Protein AF-A0A090WX97-F1 (afdb_monomer)

Structure (mmCIF, N/CA/C/O backbone):
data_AF-A0A090WX97-F1
#
_entry.id   AF-A0A090WX97-F1
#
loop_
_atom_site.group_PDB
_atom_site.id
_atom_site.type_symbol
_atom_site.label_atom_id
_atom_site.label_alt_id
_atom_site.label_comp_id
_atom_site.label_asym_id
_atom_site.label_entity_id
_atom_site.label_seq_id
_atom_site.pdbx_PDB_ins_code
_atom_site.Cartn_x
_atom_site.Cartn_y
_atom_site.Cartn_z
_atom_site.occupancy
_atom_site.B_iso_or_equiv
_atom_site.auth_seq_id
_atom_site.auth_comp_id
_atom_site.auth_asym_id
_atom_site.auth_atom_id
_atom_site.pdbx_PDB_model_num
ATOM 1 N N . MET A 1 1 ? -29.584 -1.381 0.788 1.00 44.44 1 MET A N 1
ATOM 2 C CA . MET A 1 1 ? -29.206 -2.786 1.060 1.00 44.44 1 MET A CA 1
ATOM 3 C C . MET A 1 1 ? -27.733 -3.097 0.713 1.00 44.44 1 MET A C 1
ATOM 5 O O . MET A 1 1 ? -27.425 -4.251 0.475 1.00 44.44 1 MET A O 1
ATOM 9 N N . PHE A 1 2 ? -26.806 -2.117 0.764 1.00 50.34 2 PHE A N 1
ATOM 10 C CA . PHE A 1 2 ? -25.355 -2.344 0.555 1.00 50.34 2 PHE A CA 1
ATOM 11 C C . PHE A 1 2 ? -24.425 -1.598 1.539 1.00 50.34 2 PHE A C 1
ATOM 13 O O . PHE A 1 2 ? -23.218 -1.763 1.468 1.00 50.34 2 PHE A O 1
ATOM 20 N N . GLN A 1 3 ? -24.947 -0.859 2.529 1.00 56.19 3 GLN A N 1
ATOM 21 C CA . GLN A 1 3 ? -24.108 -0.212 3.562 1.00 56.19 3 GLN A CA 1
ATOM 22 C C . GLN A 1 3 ? -23.351 -1.206 4.467 1.00 56.19 3 GLN A C 1
ATOM 24 O O . GLN A 1 3 ? -22.394 -0.829 5.135 1.00 56.19 3 GLN A O 1
ATOM 29 N N . ASN A 1 4 ? -23.764 -2.478 4.502 1.00 60.72 4 ASN A N 1
ATOM 30 C CA . ASN A 1 4 ? -23.097 -3.503 5.308 1.00 60.72 4 ASN A CA 1
ATOM 31 C C . ASN A 1 4 ? -21.829 -4.059 4.646 1.00 60.72 4 ASN A C 1
ATOM 33 O O . ASN A 1 4 ? -20.938 -4.511 5.362 1.00 60.72 4 ASN A O 1
ATOM 37 N N . SER A 1 5 ? -21.728 -4.023 3.314 1.00 72.56 5 SER A N 1
ATOM 38 C CA . SER A 1 5 ? -20.607 -4.631 2.587 1.00 72.56 5 SER A CA 1
ATOM 39 C C . SER A 1 5 ? -19.294 -3.905 2.863 1.00 72.56 5 SER A C 1
ATOM 41 O O . SER A 1 5 ? -18.313 -4.560 3.197 1.00 72.56 5 SER A O 1
ATOM 43 N N . ASP A 1 6 ? -19.300 -2.570 2.846 1.00 81.19 6 ASP A N 1
ATOM 44 C CA . ASP A 1 6 ? -18.107 -1.763 3.144 1.00 81.19 6 ASP A CA 1
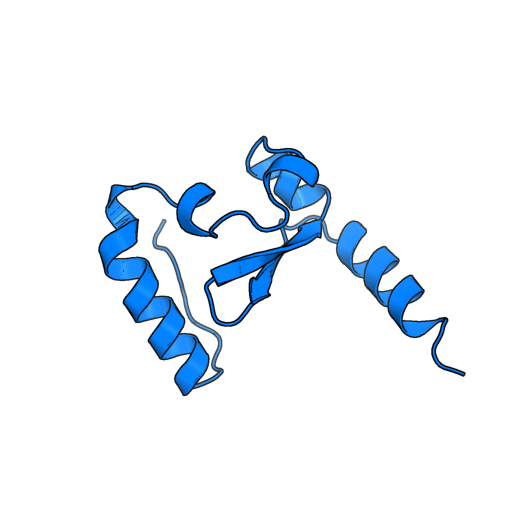ATOM 45 C C . ASP A 1 6 ? -17.651 -1.949 4.593 1.00 81.19 6 ASP A C 1
ATOM 47 O O . ASP A 1 6 ? -16.461 -2.000 4.895 1.00 81.19 6 ASP A O 1
ATOM 51 N N . ARG A 1 7 ? -18.610 -2.105 5.512 1.00 85.50 7 ARG A N 1
ATOM 52 C CA . ARG A 1 7 ? -18.317 -2.302 6.931 1.00 85.50 7 ARG A CA 1
ATOM 53 C C . ARG A 1 7 ? -17.709 -3.677 7.194 1.00 85.50 7 ARG A C 1
ATOM 55 O O . ARG A 1 7 ? -16.737 -3.767 7.934 1.00 85.50 7 ARG A O 1
ATOM 62 N N . ILE A 1 8 ? -18.253 -4.727 6.577 1.00 88.56 8 ILE A N 1
ATOM 63 C CA . ILE A 1 8 ? -17.696 -6.084 6.664 1.00 88.56 8 ILE A CA 1
ATOM 64 C C . ILE A 1 8 ? -16.319 -6.126 6.001 1.00 88.56 8 ILE A C 1
ATOM 66 O O . ILE A 1 8 ? -15.392 -6.672 6.593 1.00 88.56 8 ILE A O 1
ATOM 70 N N . PHE A 1 9 ? -16.168 -5.509 4.825 1.00 88.88 9 PHE A N 1
ATOM 71 C CA . PHE A 1 9 ? -14.879 -5.395 4.151 1.00 88.88 9 PHE A CA 1
ATOM 72 C C . PHE A 1 9 ? -13.843 -4.738 5.062 1.00 88.88 9 PHE A C 1
ATOM 74 O O . PHE A 1 9 ? -12.810 -5.345 5.310 1.00 88.88 9 PHE A O 1
ATOM 81 N N . ASN A 1 10 ? -14.141 -3.567 5.632 1.00 89.81 10 ASN A N 1
ATOM 82 C CA . ASN A 1 10 ? -13.214 -2.860 6.516 1.00 89.81 10 ASN A CA 1
ATOM 83 C C . ASN A 1 10 ? -12.851 -3.687 7.755 1.00 89.81 10 ASN A C 1
ATOM 85 O O . ASN A 1 10 ? -11.685 -3.751 8.123 1.00 89.81 10 ASN A O 1
ATOM 89 N N . VAL A 1 11 ? -13.823 -4.357 8.383 1.00 92.44 11 VAL A N 1
ATOM 90 C CA . VAL A 1 11 ? -13.551 -5.212 9.549 1.00 92.44 11 VAL A CA 1
ATOM 91 C C . VAL A 1 11 ? -12.614 -6.362 9.185 1.00 92.44 11 VAL A C 1
ATOM 93 O O . VAL A 1 11 ? -11.654 -6.610 9.907 1.00 92.44 11 VAL A O 1
ATOM 96 N N . LEU A 1 12 ? -12.867 -7.054 8.072 1.00 93.00 12 LEU A N 1
ATOM 97 C CA . LEU A 1 12 ? -12.023 -8.167 7.638 1.00 93.00 12 LEU A CA 1
ATOM 98 C C . LEU A 1 12 ? -10.640 -7.683 7.195 1.00 93.00 12 LEU A C 1
ATOM 100 O O . LEU A 1 12 ? -9.640 -8.267 7.592 1.00 93.00 12 LEU A O 1
ATOM 104 N N . PHE A 1 13 ? -10.582 -6.601 6.423 1.00 94.25 13 PHE A N 1
ATOM 105 C CA . PHE A 1 13 ? -9.352 -5.999 5.919 1.00 94.25 13 PHE A CA 1
ATOM 106 C C . PHE A 1 13 ? -8.411 -5.564 7.054 1.00 94.25 13 PHE A C 1
ATOM 108 O O . PHE A 1 13 ? -7.217 -5.864 7.012 1.00 94.25 13 PHE A O 1
ATOM 115 N N . GLU A 1 14 ? -8.955 -4.942 8.105 1.00 94.31 14 GLU A N 1
ATOM 116 C CA . GLU A 1 14 ? -8.195 -4.540 9.297 1.00 94.31 14 GLU A CA 1
ATOM 117 C C . GLU A 1 14 ? -7.830 -5.716 10.219 1.00 94.31 14 GLU A C 1
ATOM 119 O O . GLU A 1 14 ? -6.857 -5.632 10.964 1.00 94.31 14 GLU A O 1
ATOM 124 N N . ALA A 1 15 ? -8.586 -6.819 10.184 1.00 93.38 15 ALA A N 1
ATOM 125 C CA . ALA A 1 15 ? -8.336 -7.991 11.028 1.00 93.38 15 ALA A CA 1
ATOM 126 C C . ALA A 1 15 ? -7.230 -8.922 10.495 1.00 93.38 15 ALA A C 1
ATOM 128 O O . ALA A 1 15 ? -6.723 -9.758 11.247 1.00 93.38 15 ALA A O 1
ATOM 129 N N . VAL A 1 16 ? -6.856 -8.814 9.215 1.00 94.25 16 VAL A N 1
ATOM 130 C CA . VAL A 1 16 ? -5.804 -9.648 8.613 1.00 94.25 16 VAL A CA 1
ATOM 131 C C . VAL A 1 16 ? -4.441 -9.314 9.230 1.00 94.25 16 VAL A C 1
ATOM 133 O O . VAL A 1 16 ? -4.002 -8.165 9.229 1.00 94.25 16 VAL A O 1
ATOM 136 N N . SER A 1 17 ? -3.740 -10.335 9.731 1.00 93.31 17 SER A N 1
ATOM 137 C CA . SER A 1 17 ? -2.406 -10.181 10.338 1.00 93.31 17 SER A CA 1
ATOM 138 C C . SER A 1 17 ? -1.301 -9.886 9.319 1.00 93.31 17 SER A C 1
ATOM 140 O O . SER A 1 17 ? -0.246 -9.372 9.678 1.00 93.31 17 SER A O 1
ATOM 142 N N . GLU A 1 18 ? -1.530 -10.211 8.048 1.00 94.56 18 GLU A N 1
ATOM 143 C CA . GLU A 1 18 ? -0.641 -9.848 6.947 1.00 94.56 18 GLU A CA 1
ATOM 144 C C . GLU A 1 18 ? -0.833 -8.377 6.553 1.00 94.56 18 GLU A C 1
ATOM 146 O O . GLU A 1 18 ? -1.934 -7.825 6.625 1.00 94.56 18 GLU A O 1
ATOM 151 N N . GLY A 1 19 ? 0.249 -7.726 6.126 1.00 95.00 19 GLY A N 1
ATOM 152 C CA . GLY A 1 19 ? 0.175 -6.372 5.588 1.00 95.00 19 GLY A CA 1
ATOM 153 C C . GLY A 1 19 ? -0.498 -6.383 4.219 1.00 95.00 19 GLY A C 1
ATOM 154 O O . GLY A 1 19 ? 0.011 -7.012 3.293 1.00 95.00 19 GLY A O 1
ATOM 155 N N . VAL A 1 20 ? -1.619 -5.674 4.082 1.00 95.75 20 VAL A N 1
ATOM 156 C CA . VAL A 1 20 ? -2.358 -5.565 2.819 1.00 95.75 20 VAL A CA 1
ATOM 157 C C . VAL A 1 20 ? -2.363 -4.115 2.346 1.00 95.75 20 VAL A C 1
ATOM 159 O O . VAL A 1 20 ? -2.793 -3.213 3.063 1.00 95.75 20 VAL A O 1
ATOM 162 N N . ILE A 1 21 ? -1.907 -3.912 1.109 1.00 96.19 21 ILE A N 1
ATOM 163 C CA . ILE A 1 21 ? -1.910 -2.629 0.402 1.00 96.19 21 ILE A CA 1
ATOM 164 C C . ILE A 1 21 ? -2.757 -2.784 -0.859 1.00 96.19 21 ILE A C 1
ATOM 166 O O . ILE A 1 21 ? -2.569 -3.726 -1.630 1.00 96.19 21 ILE A O 1
ATOM 170 N N . VAL A 1 22 ? -3.673 -1.847 -1.088 1.00 95.06 22 VAL A N 1
ATOM 171 C CA . VAL A 1 22 ? -4.460 -1.754 -2.321 1.00 95.06 22 VAL A CA 1
ATOM 172 C C . VAL A 1 22 ? -3.982 -0.540 -3.100 1.00 95.06 22 VAL A C 1
ATOM 174 O O . VAL A 1 22 ? -3.873 0.551 -2.538 1.00 95.06 22 VAL A O 1
ATOM 177 N N . VAL A 1 23 ? -3.724 -0.720 -4.395 1.00 95.88 23 VAL A N 1
ATOM 178 C CA . VAL A 1 23 ? -3.292 0.352 -5.298 1.00 95.88 23 VAL A CA 1
ATOM 179 C C . VAL A 1 23 ? -4.232 0.510 -6.486 1.00 95.88 23 VAL A C 1
ATOM 181 O O . VAL A 1 23 ? -4.884 -0.446 -6.907 1.00 95.88 23 VAL A O 1
ATOM 184 N N . ASP A 1 24 ? -4.292 1.719 -7.037 1.00 95.56 24 ASP A N 1
ATOM 185 C CA . ASP A 1 24 ? -4.976 1.993 -8.296 1.00 95.56 24 ASP A CA 1
ATOM 186 C C . ASP A 1 24 ? -4.108 1.632 -9.522 1.00 95.56 24 ASP A C 1
ATOM 188 O O . ASP A 1 24 ? -2.967 1.176 -9.421 1.00 95.56 24 ASP A O 1
ATOM 192 N N . LYS A 1 25 ? -4.651 1.873 -10.722 1.00 93.44 25 LYS A N 1
ATOM 193 C CA . LYS A 1 25 ? -3.958 1.635 -12.002 1.00 93.44 25 LYS A CA 1
ATOM 194 C C . LYS A 1 25 ? -2.686 2.471 -12.202 1.00 93.44 25 LYS A C 1
ATOM 196 O O . LYS A 1 25 ? -1.893 2.147 -13.077 1.00 93.44 25 LYS A O 1
ATOM 201 N N . ASN A 1 26 ? -2.522 3.550 -11.441 1.00 94.50 26 ASN A N 1
ATOM 202 C CA . ASN A 1 26 ? -1.364 4.436 -11.475 1.00 94.50 26 ASN A CA 1
ATOM 203 C C . ASN A 1 26 ? -0.390 4.129 -10.324 1.00 94.50 26 ASN A C 1
ATOM 205 O O . ASN A 1 26 ? 0.484 4.946 -10.042 1.00 94.50 26 ASN A O 1
ATOM 209 N N . GLN A 1 27 ? -0.550 2.983 -9.649 1.00 95.12 27 GLN A N 1
ATOM 210 C CA . GLN A 1 27 ? 0.246 2.569 -8.491 1.00 95.12 27 GLN A CA 1
ATOM 211 C C . GLN A 1 27 ? 0.135 3.533 -7.297 1.00 95.12 27 GLN A C 1
ATOM 213 O O . GLN A 1 27 ? 1.037 3.591 -6.461 1.00 95.12 27 GLN A O 1
ATOM 218 N N . LYS A 1 28 ? -0.972 4.280 -7.186 1.00 97.69 28 LYS A N 1
ATOM 219 C CA . LYS A 1 28 ? -1.279 5.073 -5.991 1.00 97.69 28 LYS A CA 1
ATOM 220 C C . LYS A 1 28 ? -1.975 4.214 -4.959 1.00 97.69 28 LYS A C 1
ATOM 222 O O . LYS A 1 28 ? -2.921 3.502 -5.282 1.00 97.69 28 LYS A O 1
ATOM 227 N N . ILE A 1 29 ? -1.512 4.289 -3.719 1.00 97.94 29 ILE A N 1
ATOM 228 C CA . ILE A 1 29 ? -2.097 3.550 -2.603 1.00 97.94 29 ILE A CA 1
ATOM 229 C C . ILE A 1 29 ? -3.471 4.145 -2.276 1.00 97.94 29 ILE A C 1
ATOM 231 O O . ILE A 1 29 ? -3.595 5.336 -1.991 1.00 97.94 29 ILE A O 1
ATOM 235 N N . VAL A 1 30 ? -4.504 3.303 -2.311 1.00 97.19 30 VAL A N 1
ATOM 236 C CA . VAL A 1 30 ? -5.904 3.684 -2.055 1.00 97.19 30 VAL A CA 1
ATOM 237 C C . VAL A 1 30 ? -6.467 3.079 -0.769 1.00 97.19 30 VAL A C 1
ATOM 239 O O . VAL A 1 30 ? -7.456 3.587 -0.246 1.00 97.19 30 VAL A O 1
ATOM 242 N N . ALA A 1 31 ? -5.848 2.020 -0.238 1.00 95.56 31 ALA A N 1
ATOM 243 C CA . ALA A 1 31 ? -6.175 1.469 1.075 1.00 95.56 31 ALA A CA 1
ATOM 244 C C . ALA A 1 31 ? -4.983 0.719 1.682 1.00 95.56 31 ALA A C 1
ATOM 246 O O . ALA A 1 31 ? -4.203 0.086 0.968 1.00 95.56 31 ALA A O 1
ATOM 247 N N . THR A 1 32 ? -4.889 0.763 3.007 1.00 97.00 32 THR A N 1
ATOM 248 C CA . THR A 1 32 ? -3.865 0.103 3.826 1.00 97.00 32 THR A CA 1
ATOM 249 C C . THR A 1 32 ? -4.526 -0.425 5.089 1.00 97.00 32 THR A C 1
ATOM 251 O O . THR A 1 32 ? -5.438 0.228 5.602 1.00 97.00 32 THR A O 1
ATOM 254 N N . ASN A 1 33 ? -4.095 -1.587 5.578 1.00 96.88 33 ASN A N 1
ATOM 255 C CA . ASN A 1 33 ? -4.536 -2.093 6.879 1.00 96.88 33 ASN A CA 1
ATOM 256 C C . ASN A 1 33 ? -3.507 -1.798 7.977 1.00 96.88 33 ASN A C 1
ATOM 258 O O . ASN A 1 33 ? -2.323 -1.583 7.696 1.00 96.88 33 ASN A O 1
ATOM 262 N N . LYS A 1 34 ? -3.930 -1.878 9.239 1.00 96.31 34 LYS A N 1
ATOM 263 C CA . LYS A 1 34 ? -3.058 -1.630 10.399 1.00 96.31 34 LYS A CA 1
ATOM 264 C C . LYS A 1 34 ? -1.795 -2.505 10.438 1.00 96.31 34 LYS A C 1
ATOM 266 O O . LYS A 1 34 ? -0.740 -2.075 10.916 1.00 96.31 34 LYS A O 1
ATOM 271 N N . SER A 1 35 ? -1.884 -3.731 9.922 1.00 97.38 35 SER A N 1
ATOM 272 C CA . SER A 1 35 ? -0.744 -4.649 9.809 1.00 97.38 35 SER A CA 1
ATOM 273 C C . SER A 1 35 ? 0.316 -4.123 8.836 1.00 97.38 35 SER A C 1
ATOM 275 O O . SER A 1 35 ? 1.505 -4.222 9.125 1.00 97.38 35 SER A O 1
ATOM 277 N N . SER A 1 36 ? -0.090 -3.515 7.716 1.00 97.31 36 SER A N 1
ATOM 278 C CA . SER A 1 36 ? 0.831 -2.906 6.748 1.00 97.31 36 SER A CA 1
ATOM 279 C C . SER A 1 36 ? 1.524 -1.657 7.301 1.00 97.31 36 SER A C 1
ATOM 281 O O . SER A 1 36 ? 2.735 -1.523 7.148 1.00 97.31 36 SER A O 1
ATOM 283 N N . GLU A 1 37 ? 0.798 -0.806 8.029 1.00 96.62 37 GLU A N 1
ATOM 284 C CA . GLU A 1 37 ? 1.363 0.360 8.723 1.00 96.62 37 GLU A CA 1
ATOM 285 C C . GLU A 1 37 ? 2.453 -0.068 9.712 1.00 96.62 37 GLU A C 1
ATOM 287 O O . GLU A 1 37 ? 3.576 0.434 9.682 1.00 96.62 37 GLU A O 1
ATOM 292 N N . SER A 1 38 ? 2.158 -1.088 10.524 1.00 96.00 38 SER A N 1
ATOM 293 C CA . SER A 1 38 ? 3.108 -1.643 11.496 1.00 96.00 38 SER A CA 1
ATOM 294 C C . SER A 1 38 ? 4.316 -2.309 10.826 1.00 96.00 38 SER A C 1
ATOM 296 O O . SER A 1 38 ? 5.426 -2.236 11.347 1.00 96.00 38 SER A O 1
ATOM 298 N N . MET A 1 39 ? 4.111 -2.968 9.681 1.00 95.81 39 MET A N 1
ATOM 299 C CA . MET A 1 39 ? 5.161 -3.673 8.940 1.00 95.81 39 MET A CA 1
ATOM 300 C C . MET A 1 39 ? 6.152 -2.712 8.281 1.00 95.81 39 MET A C 1
ATOM 302 O O . MET A 1 39 ? 7.356 -2.962 8.318 1.00 95.81 39 ME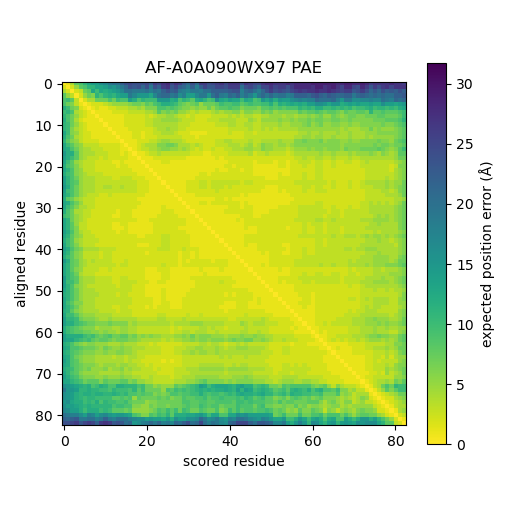T A O 1
ATOM 306 N N . PHE A 1 40 ? 5.653 -1.643 7.659 1.00 96.12 40 PHE A N 1
ATOM 307 C CA . PHE A 1 40 ? 6.481 -0.699 6.910 1.00 96.12 40 PHE A CA 1
ATOM 308 C C . PHE A 1 40 ? 6.894 0.535 7.722 1.00 96.12 40 PHE A C 1
ATOM 310 O O . PHE A 1 40 ? 7.807 1.243 7.307 1.00 96.12 40 PHE A O 1
ATOM 317 N N . GLY A 1 41 ? 6.269 0.778 8.878 1.00 97.06 41 GLY A N 1
ATOM 318 C CA . GLY A 1 41 ? 6.587 1.904 9.757 1.00 97.06 41 GLY A CA 1
ATOM 319 C C . GLY A 1 41 ? 6.026 3.248 9.289 1.00 97.06 41 GLY A C 1
ATOM 320 O O . GLY A 1 41 ? 6.560 4.280 9.683 1.00 97.06 41 GLY A O 1
ATOM 321 N N . TYR A 1 42 ? 4.977 3.231 8.466 1.00 97.75 42 TYR A N 1
ATOM 322 C CA . TYR A 1 42 ? 4.274 4.424 7.986 1.00 97.75 42 TYR A CA 1
ATOM 323 C C . TYR A 1 42 ? 2.865 4.475 8.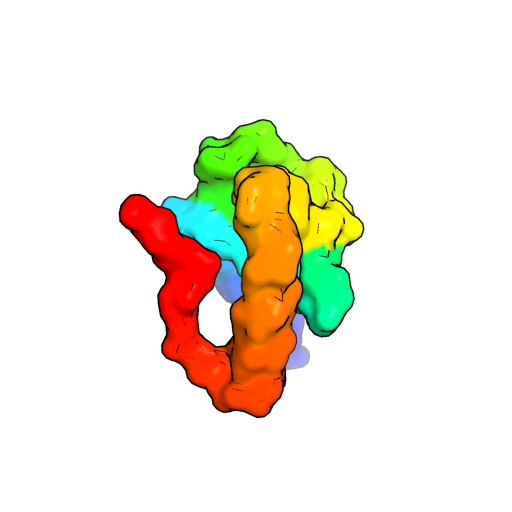556 1.00 97.75 42 TYR A C 1
ATOM 325 O O . TYR A 1 42 ? 2.244 3.429 8.754 1.00 97.75 42 TYR A O 1
ATOM 333 N N . THR A 1 43 ? 2.332 5.677 8.755 1.00 97.44 43 THR A N 1
ATOM 334 C CA . THR A 1 43 ? 0.911 5.834 9.076 1.00 97.44 43 THR A CA 1
ATOM 335 C C . THR A 1 43 ? 0.051 5.733 7.820 1.00 97.44 43 THR A C 1
ATOM 337 O O . THR A 1 43 ? 0.501 5.964 6.692 1.00 97.44 43 THR A O 1
ATOM 340 N N . LYS A 1 44 ? -1.234 5.431 8.008 1.00 95.31 44 LYS A N 1
ATOM 341 C CA . LYS A 1 44 ? -2.232 5.481 6.937 1.00 95.31 44 LYS A CA 1
ATOM 342 C C . LYS A 1 44 ? -2.206 6.799 6.160 1.00 95.31 44 LYS A C 1
ATOM 344 O O . LYS A 1 44 ? -2.316 6.786 4.938 1.00 95.31 44 LYS A O 1
ATOM 349 N N . GLU A 1 45 ? -2.073 7.930 6.845 1.00 97.19 45 GLU A N 1
ATOM 350 C CA . GLU A 1 45 ? -2.077 9.261 6.230 1.00 97.19 45 GLU A CA 1
ATOM 351 C C . GLU A 1 45 ? -0.858 9.492 5.333 1.00 97.19 45 GLU A C 1
ATOM 353 O O . GLU A 1 45 ? -0.978 10.161 4.310 1.00 97.19 45 GLU A O 1
ATOM 358 N N . GLU A 1 46 ? 0.294 8.921 5.688 1.00 97.75 46 GLU A N 1
ATOM 359 C CA . GLU A 1 46 ? 1.513 8.986 4.876 1.00 97.75 46 GLU A CA 1
ATOM 360 C C . GLU A 1 46 ? 1.426 8.092 3.637 1.00 97.75 46 GLU A C 1
ATOM 362 O O . GLU A 1 46 ? 2.004 8.413 2.598 1.00 97.75 46 GLU A O 1
ATOM 367 N N . LEU A 1 47 ? 0.708 6.969 3.740 1.00 97.56 47 LEU A N 1
ATOM 368 C CA . LEU A 1 47 ? 0.563 6.012 2.648 1.00 97.56 47 LEU A CA 1
ATOM 369 C C . LEU A 1 47 ? -0.562 6.378 1.680 1.00 97.56 47 LEU A C 1
ATOM 371 O O . LEU A 1 47 ? -0.415 6.160 0.480 1.00 97.56 47 LEU A O 1
ATOM 375 N N . LEU A 1 48 ? -1.686 6.921 2.147 1.00 97.44 48 LEU A N 1
ATOM 376 C CA . LEU A 1 48 ? -2.817 7.235 1.273 1.00 97.44 48 LEU A CA 1
ATOM 377 C C . LEU A 1 48 ? -2.428 8.245 0.184 1.00 97.44 48 LEU A C 1
ATOM 379 O O . LEU A 1 48 ? -1.891 9.315 0.455 1.00 97.44 48 LEU A O 1
ATOM 383 N N . ASN A 1 49 ? -2.748 7.912 -1.069 1.00 97.38 49 ASN A N 1
ATOM 384 C CA . ASN A 1 49 ? -2.356 8.629 -2.291 1.00 97.38 49 ASN A CA 1
ATOM 385 C C . ASN A 1 49 ? -0.844 8.688 -2.572 1.00 97.38 49 ASN A C 1
ATOM 387 O O . ASN A 1 49 ? -0.442 9.250 -3.598 1.00 97.38 49 ASN A O 1
ATOM 391 N N . ALA A 1 50 ? 0.001 8.097 -1.725 1.00 98.06 50 ALA A N 1
ATOM 392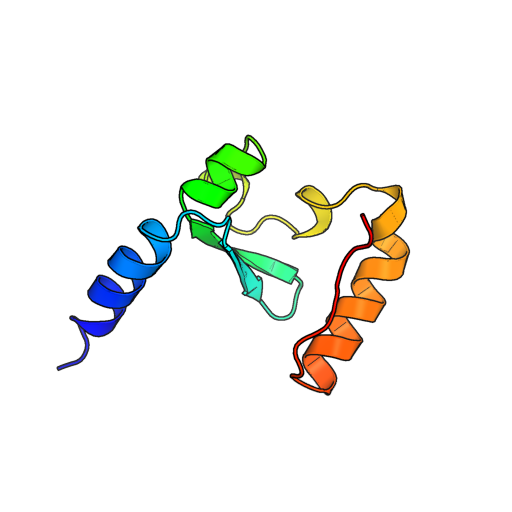 C CA . ALA A 1 50 ? 1.417 7.964 -2.015 1.00 98.06 50 ALA A CA 1
ATOM 393 C C . ALA A 1 50 ? 1.647 6.986 -3.173 1.00 98.06 50 ALA A C 1
ATOM 395 O O . ALA A 1 50 ? 0.812 6.140 -3.510 1.00 98.06 50 ALA A O 1
ATOM 396 N N . ASP A 1 51 ? 2.803 7.130 -3.811 1.00 97.12 51 ASP A N 1
ATOM 397 C CA . ASP A 1 51 ? 3.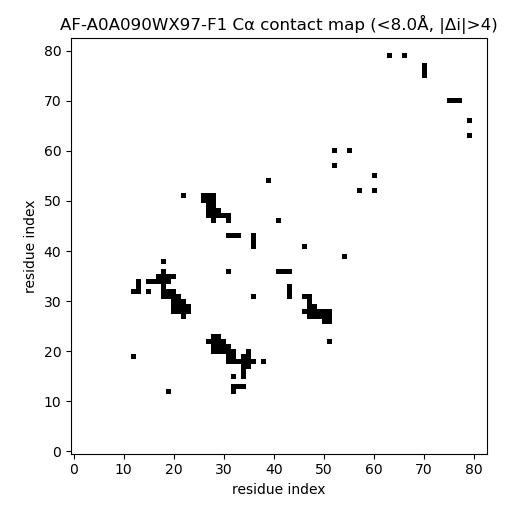267 6.184 -4.816 1.00 97.12 51 ASP A CA 1
ATOM 398 C C . ASP A 1 51 ? 3.705 4.875 -4.152 1.00 97.12 51 ASP A C 1
ATOM 400 O O . ASP A 1 51 ? 4.459 4.918 -3.179 1.00 97.12 51 ASP A O 1
ATOM 404 N N . LEU A 1 52 ? 3.300 3.720 -4.691 1.00 96.12 52 LEU A N 1
ATOM 405 C CA . LEU A 1 52 ? 3.675 2.403 -4.161 1.00 96.12 52 LEU A CA 1
ATOM 406 C C . LEU A 1 52 ? 5.195 2.235 -4.003 1.00 96.12 52 LEU A C 1
ATOM 408 O O . LEU A 1 52 ? 5.648 1.523 -3.106 1.00 96.12 52 LEU A O 1
ATOM 412 N N . ASN A 1 53 ? 5.993 2.927 -4.823 1.00 95.50 53 ASN A N 1
ATOM 413 C CA . ASN A 1 53 ? 7.451 2.890 -4.746 1.00 95.50 53 ASN A CA 1
ATOM 414 C C . ASN A 1 53 ? 8.024 3.340 -3.391 1.00 95.50 53 ASN A C 1
ATOM 416 O O . ASN A 1 53 ? 9.174 3.009 -3.105 1.00 95.50 53 ASN A O 1
ATOM 420 N N . ILE A 1 54 ? 7.260 4.043 -2.542 1.00 96.38 54 ILE A N 1
ATOM 421 C CA . ILE A 1 54 ? 7.690 4.372 -1.172 1.00 96.38 54 ILE A CA 1
ATOM 422 C C . ILE A 1 54 ? 7.946 3.115 -0.324 1.00 96.38 54 ILE A C 1
ATOM 424 O O . ILE A 1 54 ? 8.83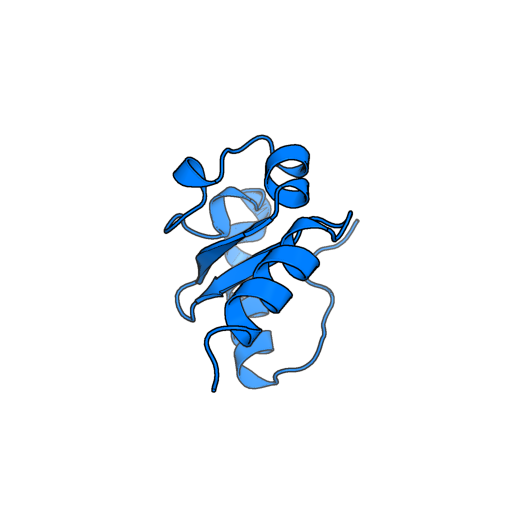2 3.118 0.524 1.00 96.38 54 ILE A O 1
ATOM 428 N N . LEU A 1 55 ? 7.229 2.020 -0.603 1.00 95.44 55 LEU A N 1
ATOM 429 C CA . LEU A 1 55 ? 7.341 0.743 0.110 1.00 95.44 55 LEU A CA 1
ATOM 430 C C . LEU A 1 55 ? 8.366 -0.214 -0.518 1.00 95.44 55 LEU A C 1
ATOM 432 O O . LEU A 1 55 ? 8.583 -1.318 -0.020 1.00 95.44 55 LEU A O 1
ATOM 436 N N . ILE A 1 56 ? 8.984 0.183 -1.633 1.00 93.56 56 ILE A N 1
ATOM 437 C CA . ILE A 1 56 ? 9.857 -0.670 -2.438 1.00 93.56 56 ILE A CA 1
ATOM 438 C C . ILE A 1 56 ? 11.276 -0.096 -2.400 1.00 93.56 56 ILE A C 1
ATOM 440 O O . ILE A 1 56 ? 11.462 1.093 -2.669 1.00 93.56 56 ILE A O 1
ATOM 444 N N . PRO A 1 57 ? 12.314 -0.908 -2.125 1.00 93.06 57 PRO A N 1
ATOM 445 C CA . PRO A 1 57 ? 13.690 -0.435 -2.201 1.00 93.06 57 PRO A CA 1
ATOM 446 C C . PRO A 1 57 ? 14.019 0.144 -3.584 1.00 93.06 57 PRO A C 1
ATOM 448 O O . PRO A 1 57 ? 13.678 -0.442 -4.612 1.00 93.06 57 PRO A O 1
ATOM 451 N N . LYS A 1 58 ? 14.746 1.270 -3.611 1.00 92.94 58 LYS A N 1
ATOM 452 C CA . LYS A 1 58 ? 15.063 2.027 -4.840 1.00 92.94 58 LYS A CA 1
ATOM 453 C C . LYS A 1 58 ? 15.681 1.181 -5.956 1.00 92.94 58 LYS A C 1
ATOM 455 O O . LYS A 1 58 ? 15.419 1.421 -7.129 1.00 92.94 58 LYS A O 1
ATOM 460 N N . THR A 1 59 ? 16.476 0.172 -5.600 1.00 92.81 59 THR A N 1
ATOM 461 C CA . THR A 1 59 ? 17.111 -0.756 -6.550 1.00 92.81 59 THR A CA 1
ATO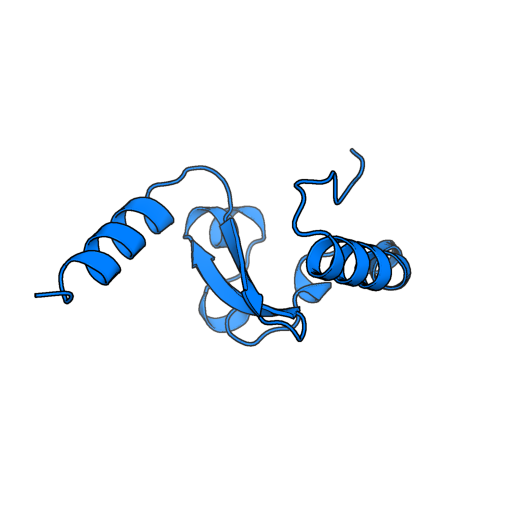M 462 C C . THR A 1 59 ? 16.110 -1.559 -7.383 1.00 92.81 59 THR A C 1
ATOM 464 O O . THR A 1 59 ? 16.466 -2.027 -8.461 1.00 92.81 59 THR A O 1
ATOM 467 N N . TYR A 1 60 ? 14.863 -1.699 -6.925 1.00 90.31 60 TYR A N 1
ATOM 468 C CA . TYR A 1 60 ? 13.817 -2.451 -7.616 1.00 90.31 60 TYR A CA 1
ATOM 469 C C . TYR A 1 60 ? 12.820 -1.576 -8.385 1.00 90.31 60 TYR A C 1
ATOM 471 O O . TYR A 1 60 ? 12.037 -2.127 -9.156 1.00 90.31 60 TYR A O 1
ATOM 479 N N . HIS A 1 61 ? 12.856 -0.243 -8.248 1.00 91.12 61 HIS A N 1
ATOM 480 C CA . HIS A 1 61 ? 11.881 0.664 -8.883 1.00 91.12 61 HIS A CA 1
ATOM 481 C C . HIS A 1 61 ? 11.792 0.465 -10.403 1.00 91.12 61 HIS A C 1
ATOM 483 O O . HIS A 1 61 ? 10.695 0.353 -10.945 1.00 91.12 61 HIS A O 1
ATOM 489 N N . ALA A 1 62 ? 12.938 0.336 -11.082 1.00 87.12 62 ALA A N 1
ATOM 490 C CA . ALA A 1 62 ? 12.989 0.169 -12.537 1.00 87.12 62 ALA A CA 1
ATOM 491 C C . ALA A 1 62 ? 12.296 -1.118 -13.024 1.00 87.12 62 ALA A C 1
ATOM 493 O O . ALA A 1 62 ? 11.601 -1.108 -14.036 1.00 87.12 62 ALA A O 1
ATOM 494 N N . ASN A 1 63 ? 12.458 -2.223 -12.289 1.00 86.94 63 ASN A N 1
ATOM 495 C CA . ASN A 1 63 ? 11.896 -3.522 -12.669 1.00 86.94 63 ASN A CA 1
ATOM 496 C C . ASN A 1 63 ? 10.460 -3.709 -12.159 1.00 86.94 63 ASN A C 1
ATOM 498 O O . ASN A 1 63 ? 9.685 -4.460 -12.754 1.00 86.94 63 ASN A O 1
ATOM 502 N N . HIS A 1 64 ? 10.088 -3.025 -11.073 1.00 90.31 64 HIS A N 1
ATOM 503 C CA . HIS A 1 64 ? 8.778 -3.175 -10.452 1.00 90.31 64 HIS A CA 1
ATOM 504 C C . HIS A 1 64 ? 7.635 -2.736 -11.376 1.00 90.31 64 HIS A C 1
ATOM 506 O O . HIS A 1 64 ? 6.641 -3.453 -11.485 1.00 90.31 64 HIS A O 1
ATOM 512 N N . GLY A 1 65 ? 7.796 -1.624 -12.105 1.00 89.38 65 GLY A N 1
ATOM 513 C CA . GLY A 1 65 ? 6.783 -1.150 -13.056 1.00 89.38 65 GLY A CA 1
ATOM 514 C C . GLY A 1 65 ? 6.416 -2.210 -14.102 1.00 89.38 65 GLY A C 1
ATOM 515 O O . GLY A 1 65 ? 5.244 -2.522 -14.285 1.00 89.38 65 GLY A O 1
ATOM 516 N N . ALA A 1 66 ? 7.414 -2.876 -14.689 1.00 89.19 66 ALA A N 1
ATOM 517 C CA . ALA A 1 66 ? 7.181 -3.953 -15.652 1.00 89.19 66 ALA A CA 1
ATOM 518 C C . ALA A 1 66 ? 6.463 -5.172 -15.035 1.00 89.19 66 ALA A C 1
ATOM 520 O O . ALA A 1 66 ? 5.665 -5.839 -15.701 1.00 89.19 66 ALA A O 1
ATOM 521 N N . HIS A 1 67 ? 6.723 -5.487 -13.761 1.00 89.62 67 HIS A N 1
ATOM 522 C CA . HIS A 1 67 ? 5.993 -6.539 -13.051 1.00 89.62 67 HIS A CA 1
ATOM 523 C C . HIS A 1 67 ? 4.530 -6.159 -12.808 1.00 89.62 67 HIS A C 1
ATOM 525 O O . HIS A 1 67 ? 3.654 -7.004 -13.009 1.00 89.62 67 HIS A O 1
ATOM 531 N N . PHE A 1 68 ? 4.278 -4.904 -12.424 1.00 90.44 68 PHE A N 1
ATOM 532 C CA . PHE A 1 68 ? 2.936 -4.360 -12.235 1.00 90.44 68 PHE A CA 1
ATOM 533 C C . PHE A 1 68 ? 2.136 -4.378 -13.542 1.00 90.44 68 PHE A C 1
ATOM 535 O O . PHE A 1 68 ? 1.042 -4.939 -13.583 1.00 90.44 68 PHE A O 1
ATOM 542 N N . ASP A 1 69 ? 2.710 -3.872 -14.633 1.00 90.06 69 ASP A N 1
ATOM 543 C CA . ASP A 1 69 ? 2.059 -3.846 -15.947 1.00 90.06 69 ASP A CA 1
ATOM 544 C C . ASP A 1 69 ? 1.721 -5.260 -16.438 1.00 90.06 69 ASP A C 1
ATOM 546 O O . ASP A 1 69 ? 0.616 -5.527 -16.920 1.00 90.06 69 ASP A O 1
ATOM 550 N N . GLY A 1 70 ? 2.651 -6.204 -16.257 1.00 90.06 70 GLY A N 1
ATOM 551 C CA . GLY A 1 70 ? 2.423 -7.612 -16.574 1.00 90.06 70 GLY A CA 1
ATOM 552 C C . GLY A 1 70 ? 1.304 -8.240 -15.736 1.00 90.06 70 GLY A C 1
ATOM 553 O O . GLY A 1 70 ? 0.497 -9.003 -16.270 1.00 90.06 70 GLY A O 1
ATOM 554 N N . PHE A 1 71 ? 1.224 -7.908 -14.443 1.00 89.31 71 PHE A N 1
ATOM 555 C CA . PHE A 1 71 ? 0.128 -8.343 -13.573 1.00 89.31 71 PHE A CA 1
ATOM 556 C C . PHE A 1 71 ? -1.214 -7.766 -14.035 1.00 89.31 71 PHE A C 1
ATOM 558 O O . PHE A 1 71 ? -2.167 -8.517 -14.219 1.00 89.31 71 PHE A O 1
ATOM 565 N N . MET A 1 72 ? -1.283 -6.459 -14.295 1.00 88.88 72 MET A N 1
ATOM 566 C CA . MET A 1 72 ? -2.518 -5.791 -14.715 1.00 88.88 72 MET A CA 1
ATOM 567 C C . MET A 1 72 ? -3.054 -6.327 -16.047 1.00 88.88 72 MET A C 1
ATOM 569 O O . MET A 1 72 ? -4.270 -6.397 -16.239 1.00 88.88 72 MET A O 1
ATOM 573 N N . LYS A 1 73 ? -2.161 -6.747 -16.951 1.00 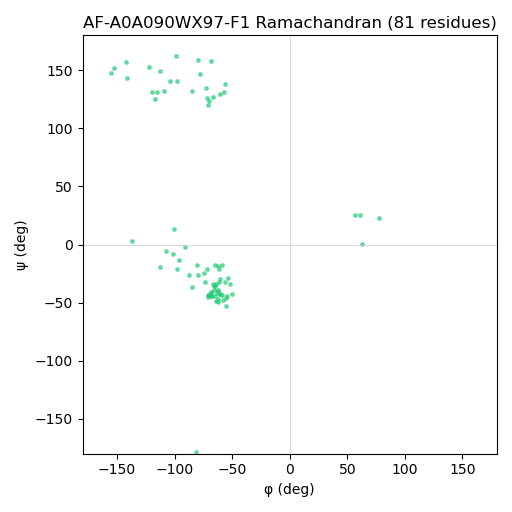90.06 73 LYS A N 1
ATOM 574 C CA . LYS A 1 73 ? -2.530 -7.349 -18.236 1.00 90.06 73 LYS A CA 1
ATOM 575 C C . LYS A 1 73 ? -3.118 -8.756 -18.090 1.00 90.06 73 LYS A C 1
ATOM 577 O O . LYS A 1 73 ? -4.129 -9.048 -18.724 1.00 90.06 73 LYS A O 1
ATOM 582 N N . ASN A 1 74 ? -2.498 -9.614 -17.278 1.00 86.88 74 ASN A N 1
ATOM 583 C CA . ASN A 1 74 ? -2.842 -11.041 -17.219 1.00 86.88 74 ASN A CA 1
ATOM 584 C C . ASN A 1 74 ? -3.796 -11.396 -16.064 1.00 86.88 74 ASN A C 1
ATOM 586 O O . ASN A 1 74 ? -4.481 -12.408 -16.137 1.00 86.88 74 ASN A O 1
ATOM 590 N N . LYS A 1 75 ? -3.876 -10.555 -15.022 1.00 83.00 75 LYS A N 1
ATOM 591 C CA . LYS A 1 75 ? -4.699 -10.728 -13.807 1.00 83.00 75 LYS A CA 1
ATOM 592 C C . LYS A 1 75 ? -4.433 -12.022 -13.026 1.00 83.00 75 LYS A C 1
ATOM 594 O O . LYS A 1 75 ? -5.299 -12.495 -12.295 1.00 83.00 75 LYS A O 1
ATOM 599 N N . GLU A 1 76 ? -3.235 -12.580 -13.153 1.00 83.12 76 GLU A N 1
ATOM 600 C CA . GLU A 1 76 ? -2.823 -13.805 -12.465 1.00 83.12 76 GLU A CA 1
ATOM 601 C C . GLU A 1 76 ? -1.901 -13.496 -11.287 1.00 83.12 76 GLU A C 1
ATOM 603 O O . GLU A 1 76 ? -1.011 -12.647 -11.381 1.00 83.12 76 GLU A O 1
ATOM 608 N N . SER A 1 77 ? -2.079 -14.215 -10.175 1.00 81.31 77 SER A N 1
ATOM 609 C CA . SER A 1 77 ? -1.172 -14.135 -9.030 1.00 81.31 77 SER A CA 1
ATOM 610 C C . SER A 1 77 ? 0.258 -14.476 -9.447 1.00 81.31 77 SER A C 1
ATOM 612 O O . SER A 1 77 ? 0.515 -15.502 -10.073 1.00 81.31 77 SER A O 1
ATOM 614 N N . ARG A 1 78 ? 1.211 -13.628 -9.056 1.00 83.00 78 ARG A N 1
ATOM 615 C CA . ARG A 1 78 ? 2.633 -13.819 -9.347 1.00 83.00 78 ARG A CA 1
ATOM 616 C C . ARG A 1 78 ? 3.499 -13.379 -8.179 1.00 83.00 78 ARG A C 1
ATOM 618 O O . ARG A 1 78 ? 3.113 -12.529 -7.380 1.00 83.00 78 ARG A O 1
ATOM 625 N N . LYS A 1 79 ? 4.715 -13.914 -8.122 1.00 80.88 79 LYS A N 1
ATOM 626 C CA . LYS A 1 79 ? 5.739 -13.444 -7.189 1.00 80.88 79 LYS A CA 1
ATOM 627 C C . LYS A 1 79 ? 6.244 -12.064 -7.640 1.00 80.88 79 LY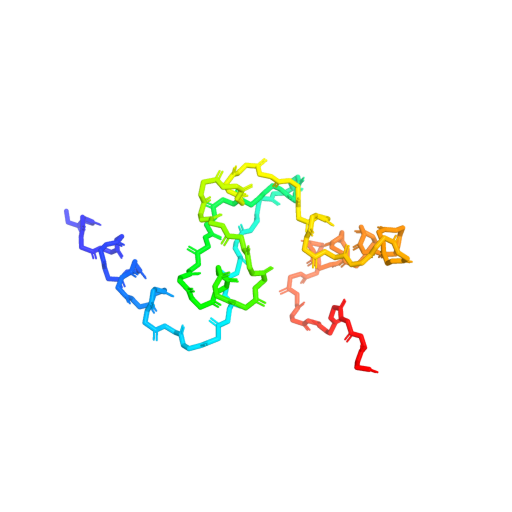S A C 1
ATOM 629 O O . LYS A 1 79 ? 6.652 -11.912 -8.792 1.00 80.88 79 LYS A O 1
ATOM 634 N N . MET A 1 80 ? 6.197 -11.081 -6.737 1.00 79.56 80 MET A N 1
ATOM 635 C CA . MET A 1 80 ? 6.564 -9.673 -6.999 1.00 79.56 80 MET A CA 1
ATOM 636 C C . MET A 1 80 ? 7.889 -9.248 -6.345 1.00 79.56 80 MET A C 1
ATOM 638 O O . MET A 1 80 ? 8.378 -8.155 -6.599 1.00 79.56 80 MET A O 1
ATOM 642 N N . GLY A 1 81 ? 8.497 -10.122 -5.541 1.00 72.69 81 GLY A N 1
ATOM 643 C CA . GLY A 1 81 ? 9.812 -9.914 -4.939 1.00 72.69 81 GLY A CA 1
ATOM 644 C C . GLY A 1 81 ? 10.504 -11.246 -4.671 1.00 72.69 81 GLY A C 1
ATOM 645 O O . GLY A 1 81 ? 9.838 -12.267 -4.489 1.00 72.69 81 GLY A O 1
ATOM 646 N N . ALA A 1 82 ? 11.834 -11.260 -4.672 1.00 63.56 82 ALA A N 1
ATOM 647 C CA . ALA A 1 82 ? 12.626 -12.394 -4.207 1.00 63.56 82 ALA A CA 1
ATOM 648 C C . ALA A 1 82 ? 13.072 -12.131 -2.761 1.00 63.56 82 ALA A C 1
ATOM 650 O O . ALA A 1 82 ? 13.372 -10.991 -2.417 1.00 63.56 82 ALA A O 1
ATOM 651 N N . ARG A 1 83 ? 13.049 -13.177 -1.927 1.00 52.09 83 ARG A N 1
ATOM 652 C CA . ARG A 1 83 ? 13.772 -13.165 -0.651 1.00 52.09 83 ARG A CA 1
ATOM 653 C C . ARG A 1 83 ? 15.265 -13.139 -0.932 1.00 52.09 83 ARG A C 1
ATOM 655 O O . ARG A 1 83 ? 15.651 -13.828 -1.904 1.00 52.09 83 ARG A O 1
#

InterPro domains:
  IPR000014 PAS domain [PS50112] (5-58)
  IPR000014 PAS domain [SM00091] (7-73)
  IPR000014 PAS domain [TIGR00229] (4-68)
  IPR000014 PAS domain [cd00130] (17-64)
  IPR013767 PAS fold [PF00989] (10-79)
  IPR035965 PAS domain superfamily [SSF55785] (5-77)

Radius of gyration: 14.06 Å; Cα contacts (8 Å, |Δi|>4): 73; chains: 1; bounding box: 46×23×30 Å

pLDDT: mean 89.48, std 11.32, range [44.44, 98.06]

Nearest PDB structures (foldseek):
  8js5-assembly1_B  TM=8.433E-01  e=3.189E-04  Bradyrhizobium diazoefficiens USDA 110
  1d06-assembly1_A  TM=7.726E-01  e=1.309E-04  Sinorhizobium meliloti
  9bkv-assembly1_A  TM=8.350E-01  e=3.917E-04  Escherichia coli
  3mfx-assembly2_C-2  TM=7.115E-01  e=2.491E-03  Shewanella oneidensis
  6zj8-assembly7_G  TM=6.031E-01  e=2.389E-02  Bordetella pertussis Tohama I

Solvent-accessible surface area (backbone atoms only — not comparable to full-atom values): 5114 Å² total; per-residue (Å²): 145,59,80,62,56,61,53,50,48,52,52,54,54,50,65,40,81,62,60,46,77,41,60,50,99,83,40,28,25,74,46,71,21,64,33,28,26,68,71,74,73,45,54,68,79,69,43,53,68,29,57,54,61,79,83,43,63,77,92,45,53,81,60,46,55,60,53,50,54,53,33,71,74,69,73,55,94,72,89,89,73,82,132

Secondary structure (DSSP, 8-state):
--HHHHHHHHHHHHH-SS--EEE-TTSBEEEE-HHHHHHHT--HHHHTT-BGGGGS-GGGHHHHHHHHHHHHHH---------

Organism: NCBI:txid221126

Foldseek 3Di:
DCPVVVVVCLVVQQPDLAWDFDADPQQQTQDTHPNVCVVQVHDPVRRHRDHNCVSPPPVCPVVQVVVSVVCVVPVDDDDRDDD

Mean predicted aligned error: 5.14 Å

Sequence (83 aa):
MFQNSDRIFNVLFEAVSEGVIVVDKNQKIVATNKSSESMFGYTKEELLNADLNILIPKTYHANHGAHFDGFMKNKESRKMGAR